Protein AF-A0A967Q9Y5-F1 (afdb_monomer)

Nearest PDB structures (foldseek):
  7vg5-assembly1_B  TM=3.647E-01  e=1.490E+00  Methylorubrum extorquens AM1
  3cwg-assembly2_B  TM=3.324E-01  e=3.728E+00  unclassified

Mean predicted aligned error: 10.78 Å

Foldseek 3Di:
DDPPDDDPPQQALVNLLVVLVVLQVLLVVLVVCLVVQNDPPDDDDPPDCVSVLSSQVSLLSSLQSLLSSLQSLLVSLLCLQPVCSVVDPDPCPASLVSLVSSVHDDDPLLSVLSVLSSVLNVVVVVLVVCVVPPDVVSVVVSVPRGSDDLSVDPNSVVSSVVSSVVSVVSSVVSD

pLDDT: mean 73.1, std 18.86, range [36.88, 97.81]

Solvent-accessible surface area (backbone atoms only — not comparable to full-atom values): 9629 Å² total; per-residue (Å²): 134,83,80,81,67,85,61,83,89,63,74,48,36,64,56,32,36,55,51,14,51,54,29,38,52,53,16,51,53,25,42,52,39,29,75,67,47,44,67,62,101,63,88,81,63,96,86,56,65,63,44,58,54,48,20,52,53,25,46,40,47,18,47,48,31,40,46,51,14,43,44,31,27,20,50,14,27,40,29,51,76,32,81,59,47,86,76,45,94,68,81,68,90,39,61,60,55,39,35,47,71,38,69,48,84,70,54,73,68,54,49,53,47,44,52,42,38,44,56,42,49,58,50,45,60,50,38,57,60,36,66,74,37,92,50,68,67,55,47,60,60,51,78,68,67,68,59,56,77,64,65,76,44,70,66,34,47,52,53,53,52,52,53,46,48,52,37,53,52,46,35,55,72,53,102

Structure (mmCIF, N/CA/C/O backbone):
data_AF-A0A967Q9Y5-F1
#
_entry.id   AF-A0A967Q9Y5-F1
#
loop_
_atom_site.group_PDB
_atom_site.id
_atom_site.type_symbol
_atom_site.label_atom_id
_atom_site.label_alt_id
_atom_site.label_comp_id
_atom_site.label_asym_id
_atom_site.label_entity_id
_atom_site.label_seq_id
_atom_site.pdbx_PDB_ins_code
_atom_site.Cartn_x
_atom_site.Cartn_y
_atom_site.Cartn_z
_atom_site.occupancy
_atom_site.B_iso_or_equiv
_atom_site.auth_seq_id
_atom_site.auth_comp_id
_atom_site.auth_asym_id
_atom_site.auth_atom_id
_atom_site.pdbx_PDB_model_num
ATOM 1 N N . MET A 1 1 ? -31.086 21.813 -3.331 1.00 37.59 1 MET A N 1
ATOM 2 C CA . MET A 1 1 ? -30.393 20.840 -2.461 1.00 37.59 1 MET A CA 1
ATOM 3 C C . MET A 1 1 ? -28.908 21.028 -2.697 1.00 37.59 1 MET A C 1
ATOM 5 O O . MET A 1 1 ? -28.484 20.873 -3.831 1.00 37.59 1 MET A O 1
ATOM 9 N N . LYS A 1 2 ? -28.158 21.507 -1.699 1.00 36.88 2 LYS A N 1
ATOM 10 C CA . LYS A 1 2 ? -26.696 21.590 -1.791 1.00 36.88 2 LYS A CA 1
ATOM 11 C C . LYS A 1 2 ? -26.157 20.217 -1.414 1.00 36.88 2 LYS A C 1
ATOM 13 O O . LYS A 1 2 ? -26.436 19.750 -0.313 1.00 36.88 2 LYS A O 1
ATOM 18 N N . GLU A 1 3 ? -25.472 19.566 -2.341 1.00 38.97 3 GLU A N 1
ATOM 19 C CA . GLU A 1 3 ? -24.715 18.353 -2.056 1.00 38.97 3 GLU A CA 1
ATOM 20 C C . GLU A 1 3 ? -23.587 18.735 -1.095 1.00 38.97 3 GLU A C 1
ATOM 22 O O . GLU A 1 3 ? -22.693 19.510 -1.436 1.00 38.97 3 GLU A O 1
ATOM 27 N N . ASN A 1 4 ? -23.680 18.257 0.145 1.00 40.91 4 ASN A N 1
ATOM 28 C CA . ASN A 1 4 ? -22.570 18.304 1.082 1.00 40.91 4 ASN A CA 1
ATOM 29 C C . ASN A 1 4 ? -21.517 17.321 0.563 1.00 40.91 4 ASN A C 1
ATOM 31 O O . ASN A 1 4 ? -21.585 16.128 0.851 1.00 40.91 4 ASN A O 1
ATOM 35 N N . GLY A 1 5 ? -20.570 17.819 -0.235 1.00 45.34 5 GLY A N 1
ATOM 36 C CA . GLY A 1 5 ? -19.319 17.105 -0.463 1.00 45.34 5 GLY A CA 1
ATOM 37 C C . GLY A 1 5 ? -18.657 16.788 0.887 1.00 45.34 5 GLY A C 1
ATOM 38 O O . GLY A 1 5 ? -18.860 17.539 1.848 1.00 45.34 5 GLY A O 1
ATOM 39 N N . PRO A 1 6 ? -17.912 15.677 0.998 1.00 46.91 6 PRO A N 1
ATOM 40 C CA . PRO A 1 6 ? -17.283 15.288 2.254 1.00 46.91 6 PRO A CA 1
ATOM 41 C C . PRO A 1 6 ? -16.404 16.434 2.768 1.00 46.91 6 PRO A C 1
ATOM 43 O O . PRO A 1 6 ? -15.545 16.938 2.045 1.00 46.91 6 PRO A O 1
ATOM 46 N N . SER A 1 7 ? -16.655 16.875 4.005 1.00 46.00 7 SER A N 1
ATOM 47 C CA . SER A 1 7 ? -15.805 17.863 4.668 1.00 46.00 7 SER A CA 1
ATOM 48 C C . SER A 1 7 ? -14.399 17.277 4.826 1.00 46.00 7 SER A C 1
ATOM 50 O O . SER A 1 7 ? -14.233 16.190 5.379 1.00 46.00 7 SER A O 1
ATOM 52 N N . LEU A 1 8 ? -13.391 18.003 4.335 1.00 52.81 8 LEU A N 1
ATOM 53 C CA . LEU A 1 8 ? -11.973 17.655 4.474 1.00 52.81 8 LEU A CA 1
ATOM 54 C C . LEU A 1 8 ? -11.467 17.803 5.921 1.00 52.81 8 LEU A C 1
ATOM 56 O O . LEU A 1 8 ? -10.348 17.390 6.213 1.00 52.81 8 LEU A O 1
ATOM 60 N N . ASP A 1 9 ? -12.279 18.365 6.822 1.00 56.22 9 ASP A N 1
ATOM 61 C CA . ASP A 1 9 ? -11.888 18.662 8.203 1.00 56.22 9 ASP A CA 1
ATOM 62 C C . ASP A 1 9 ? -11.906 17.420 9.110 1.00 56.22 9 ASP A C 1
ATOM 64 O O . ASP A 1 9 ? -11.362 17.453 10.212 1.00 56.22 9 ASP A O 1
ATOM 68 N N . ASN A 1 10 ? -12.523 16.318 8.664 1.00 62.88 10 ASN A N 1
ATOM 69 C CA . ASN A 1 10 ? -12.510 15.047 9.385 1.00 62.88 10 ASN A CA 1
ATOM 70 C C . ASN A 1 10 ? -12.659 13.868 8.400 1.00 62.88 10 ASN A C 1
ATOM 72 O O . ASN A 1 10 ? -13.777 13.398 8.162 1.00 62.88 10 ASN A O 1
ATOM 76 N N . PRO A 1 11 ? -11.564 13.428 7.750 1.00 70.81 11 PRO A N 1
ATOM 77 C CA . PRO A 1 11 ? -11.628 12.389 6.728 1.00 70.81 11 PRO A CA 1
ATOM 78 C C . PRO A 1 11 ? -12.162 11.088 7.330 1.00 70.81 11 PRO A C 1
ATOM 80 O O . PRO A 1 11 ? -11.737 10.687 8.407 1.00 70.81 11 PRO A O 1
ATOM 83 N N . THR A 1 12 ? -13.106 10.435 6.655 1.00 86.19 12 THR A N 1
ATOM 84 C CA . THR A 1 12 ? -13.680 9.153 7.090 1.00 86.19 12 THR A CA 1
ATOM 85 C C . THR A 1 12 ? -12.790 7.976 6.665 1.00 86.19 12 THR A C 1
ATOM 87 O O . THR A 1 12 ? -11.992 8.127 5.738 1.00 86.19 12 THR A O 1
ATOM 90 N N . PRO A 1 13 ? -12.969 6.767 7.234 1.00 90.25 13 PRO A N 1
ATOM 91 C CA . PRO A 1 13 ? -12.307 5.561 6.724 1.00 90.25 13 PRO A CA 1
ATOM 92 C C . PRO A 1 13 ? -12.487 5.375 5.208 1.00 90.25 13 PRO A C 1
ATOM 94 O O . PRO A 1 13 ? -11.531 5.092 4.487 1.00 90.25 13 PRO A O 1
ATOM 97 N N . GLN A 1 14 ? -13.696 5.648 4.700 1.00 89.75 14 GLN A N 1
ATOM 98 C CA . GLN A 1 14 ? -13.998 5.577 3.269 1.00 89.75 14 GLN A CA 1
ATOM 99 C C . GLN A 1 14 ? -13.176 6.571 2.436 1.00 89.75 14 GLN A C 1
ATOM 101 O O . GLN A 1 14 ? -12.720 6.224 1.352 1.00 89.75 14 GLN A O 1
ATOM 106 N N . TYR A 1 15 ? -12.941 7.789 2.934 1.00 86.88 15 TYR A N 1
ATOM 107 C CA . TYR A 1 15 ? -12.116 8.778 2.234 1.00 86.88 15 TYR A CA 1
ATOM 108 C C . TYR A 1 15 ? -10.695 8.251 1.977 1.00 86.88 15 TYR A C 1
ATOM 110 O O . TYR A 1 15 ? -10.165 8.389 0.868 1.00 86.88 15 TYR A O 1
ATOM 118 N N . TRP A 1 16 ? -10.090 7.616 2.984 1.00 87.31 16 TRP A N 1
ATOM 119 C CA . TRP A 1 16 ? -8.760 7.019 2.866 1.00 87.31 16 TRP A CA 1
ATOM 120 C C . TRP A 1 16 ? -8.754 5.820 1.931 1.00 87.31 16 TRP A C 1
ATOM 122 O O . TRP A 1 16 ? -7.861 5.713 1.090 1.00 87.31 16 TRP A O 1
ATOM 132 N N . TRP A 1 17 ? -9.775 4.970 2.022 1.00 93.06 17 TRP A N 1
ATOM 133 C CA . TRP A 1 17 ? -9.931 3.822 1.138 1.00 93.06 17 TRP A CA 1
ATOM 134 C C . TRP A 1 17 ? -10.089 4.229 -0.332 1.00 93.06 17 TRP A C 1
ATOM 136 O O . TRP A 1 17 ? -9.380 3.708 -1.193 1.00 93.06 17 TRP A O 1
ATOM 146 N N . ASP A 1 18 ? -10.919 5.227 -0.635 1.00 84.06 18 ASP A N 1
ATOM 147 C CA . ASP A 1 18 ? -11.068 5.748 -1.998 1.00 84.06 18 ASP A CA 1
ATOM 148 C C . ASP A 1 18 ? -9.741 6.327 -2.521 1.00 84.06 18 ASP A C 1
ATOM 150 O O . ASP A 1 18 ? -9.389 6.177 -3.695 1.00 84.06 18 ASP A O 1
ATOM 154 N N . GLY A 1 19 ? -8.973 6.994 -1.651 1.00 81.31 19 GLY A N 1
ATOM 155 C CA . GLY A 1 19 ? -7.614 7.453 -1.954 1.00 81.31 19 GLY A CA 1
ATOM 156 C C . GLY A 1 19 ? -6.666 6.301 -2.279 1.00 81.31 19 GLY A C 1
ATOM 157 O O . GLY A 1 19 ? -5.963 6.343 -3.293 1.00 81.31 19 GLY A O 1
ATOM 158 N N . ALA A 1 20 ? -6.697 5.251 -1.463 1.00 88.12 20 ALA A N 1
ATOM 159 C CA . ALA A 1 20 ? -5.919 4.035 -1.641 1.00 88.12 20 ALA A CA 1
ATOM 160 C C . ALA A 1 20 ? -6.246 3.344 -2.978 1.00 88.12 20 ALA A C 1
ATOM 162 O O . ALA A 1 20 ? -5.338 2.979 -3.726 1.00 88.12 20 ALA A O 1
ATOM 163 N N . GLN A 1 21 ? -7.528 3.249 -3.344 1.00 88.94 21 GLN A N 1
ATOM 164 C CA . GLN A 1 21 ? -7.978 2.676 -4.618 1.00 88.94 21 GLN A CA 1
ATOM 165 C C . GLN A 1 21 ? -7.504 3.481 -5.835 1.00 88.94 21 GLN A C 1
ATOM 167 O O . GLN A 1 21 ? -7.061 2.897 -6.827 1.00 88.94 21 GLN A O 1
ATOM 172 N N . ARG A 1 22 ? -7.535 4.820 -5.770 1.00 83.81 22 ARG A N 1
ATOM 173 C CA . ARG A 1 22 ? -7.003 5.677 -6.848 1.00 83.81 22 ARG A CA 1
ATOM 174 C C . ARG A 1 22 ? -5.503 5.465 -7.053 1.00 83.81 22 ARG A C 1
ATOM 176 O O . ARG A 1 22 ? -5.052 5.343 -8.192 1.00 83.81 22 ARG A O 1
ATOM 183 N N . LEU A 1 23 ? -4.738 5.381 -5.964 1.00 81.44 23 LEU A N 1
ATOM 184 C CA . LEU A 1 23 ? -3.300 5.101 -6.017 1.00 81.44 23 LEU A CA 1
ATOM 185 C C . LEU A 1 23 ? -3.015 3.697 -6.552 1.00 81.44 23 LEU A C 1
ATOM 187 O O . LEU A 1 23 ? -2.133 3.534 -7.395 1.00 81.44 23 LEU A O 1
ATOM 191 N N . LYS A 1 24 ? -3.800 2.700 -6.133 1.00 90.19 24 LYS A N 1
ATOM 192 C CA . LYS A 1 24 ? -3.711 1.333 -6.646 1.00 90.19 24 LYS A CA 1
ATOM 193 C C . LYS A 1 24 ? -3.941 1.274 -8.153 1.00 90.19 24 LYS A C 1
ATOM 195 O O . LYS A 1 24 ? -3.156 0.659 -8.870 1.00 90.19 24 LYS A O 1
ATOM 200 N N . HIS A 1 25 ? -4.976 1.952 -8.640 1.00 81.12 25 HIS A N 1
ATOM 201 C CA . HIS A 1 25 ? -5.254 2.031 -10.069 1.00 81.12 25 HIS A CA 1
ATOM 202 C C . HIS A 1 25 ? -4.084 2.661 -10.840 1.00 81.12 25 HIS A C 1
ATOM 204 O O . HIS A 1 25 ? -3.634 2.111 -11.844 1.00 81.12 25 HIS A O 1
ATOM 210 N N . ALA A 1 26 ? -3.531 3.771 -10.342 1.00 77.62 26 ALA A N 1
ATOM 211 C CA . ALA A 1 26 ? -2.352 4.393 -10.940 1.00 77.62 26 ALA A CA 1
ATOM 212 C C . ALA A 1 26 ? -1.127 3.453 -10.930 1.00 77.62 26 ALA A C 1
ATOM 214 O O . ALA A 1 26 ? -0.383 3.398 -11.912 1.00 77.62 26 ALA A O 1
ATOM 215 N N . ALA A 1 27 ? -0.938 2.672 -9.860 1.00 83.00 27 ALA A N 1
ATOM 216 C CA . ALA A 1 27 ? 0.111 1.657 -9.781 1.00 83.00 27 ALA A CA 1
ATOM 217 C C . ALA A 1 27 ? -0.082 0.558 -10.840 1.00 83.00 27 ALA A C 1
ATOM 219 O O . ALA A 1 27 ? 0.880 0.176 -11.508 1.00 83.00 27 ALA A O 1
ATOM 220 N N . ASP A 1 28 ? -1.314 0.085 -11.051 1.00 85.06 28 ASP A N 1
ATOM 221 C CA . ASP A 1 28 ? -1.630 -0.915 -12.078 1.00 85.06 28 ASP A CA 1
ATOM 222 C C . ASP A 1 28 ? -1.352 -0.397 -13.495 1.00 85.06 28 ASP A C 1
ATOM 224 O O . ASP A 1 28 ? -0.799 -1.130 -14.320 1.00 85.06 28 ASP A O 1
ATOM 228 N N . VAL A 1 29 ? -1.662 0.874 -13.770 1.00 79.94 29 VAL A N 1
ATOM 229 C CA . VAL A 1 29 ? -1.321 1.532 -15.043 1.00 79.94 29 VAL A CA 1
ATOM 230 C C . VAL A 1 29 ? 0.197 1.587 -15.236 1.00 79.94 29 VAL A C 1
ATOM 232 O O . VAL A 1 29 ? 0.698 1.209 -16.299 1.00 79.94 29 VAL A O 1
ATOM 235 N N . ALA A 1 30 ? 0.948 1.985 -14.204 1.00 79.50 30 ALA A N 1
ATOM 236 C CA . ALA A 1 30 ? 2.410 2.009 -14.250 1.00 79.50 30 ALA A CA 1
ATOM 237 C C . ALA A 1 30 ? 2.997 0.606 -14.492 1.00 79.50 30 ALA A C 1
ATOM 239 O O . ALA A 1 30 ? 3.897 0.438 -15.318 1.00 79.50 30 ALA A O 1
ATOM 240 N N . TRP A 1 3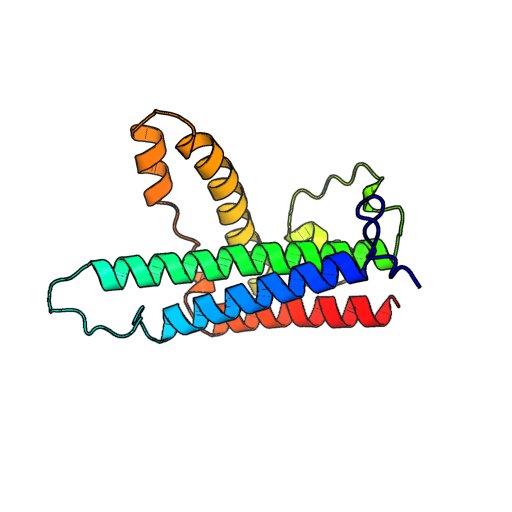1 ? 2.441 -0.423 -13.847 1.00 85.00 31 TRP A N 1
ATOM 241 C CA . TRP A 1 31 ? 2.836 -1.814 -14.064 1.00 85.00 31 TRP A CA 1
ATOM 242 C C . TRP A 1 31 ? 2.544 -2.302 -15.487 1.00 85.00 31 TRP A C 1
ATOM 244 O O . TRP A 1 31 ? 3.374 -2.977 -16.102 1.00 85.00 31 TRP A O 1
ATOM 254 N N . ALA A 1 32 ? 1.378 -1.963 -16.039 1.00 82.62 32 ALA A N 1
ATOM 255 C CA . ALA A 1 32 ? 1.025 -2.306 -17.414 1.00 82.62 32 ALA A CA 1
ATOM 256 C C . ALA A 1 32 ? 2.006 -1.671 -18.416 1.00 82.62 32 ALA A C 1
ATOM 258 O O . ALA A 1 32 ? 2.489 -2.358 -19.323 1.00 82.62 32 ALA A O 1
ATOM 259 N N . GLY A 1 33 ? 2.371 -0.402 -18.205 1.00 79.69 33 GLY A N 1
ATOM 260 C CA . GLY A 1 33 ? 3.402 0.291 -18.983 1.00 79.69 33 GLY A CA 1
ATOM 261 C C . GLY A 1 33 ? 4.786 -0.355 -18.845 1.00 79.69 33 GLY A C 1
ATOM 262 O O . GLY A 1 33 ? 5.484 -0.551 -19.841 1.00 79.69 33 GLY A O 1
ATOM 263 N N . TYR A 1 34 ? 5.163 -0.766 -17.631 1.00 80.88 34 TYR A N 1
ATOM 264 C CA . TYR A 1 34 ? 6.400 -1.512 -17.380 1.00 80.88 34 TYR A CA 1
ATOM 265 C C . TYR A 1 34 ? 6.448 -2.826 -18.176 1.00 80.88 34 TYR A C 1
ATOM 267 O O . TYR A 1 34 ? 7.422 -3.077 -18.889 1.00 80.88 34 TYR A O 1
ATOM 275 N N . ARG A 1 35 ? 5.387 -3.647 -18.114 1.00 82.94 35 ARG A N 1
ATOM 276 C CA . ARG A 1 35 ? 5.346 -4.952 -18.803 1.00 82.94 35 ARG A CA 1
ATOM 277 C C . ARG A 1 35 ? 5.353 -4.840 -20.321 1.00 82.94 35 ARG A C 1
ATOM 279 O O . ARG A 1 35 ? 5.909 -5.705 -20.988 1.00 82.94 35 ARG A O 1
ATOM 286 N N . THR A 1 36 ? 4.691 -3.821 -20.857 1.00 77.25 36 THR A N 1
ATOM 287 C CA . THR A 1 36 ? 4.626 -3.576 -22.308 1.00 77.25 36 THR A CA 1
ATOM 288 C C . THR A 1 36 ? 5.885 -2.897 -22.839 1.00 77.25 36 THR A C 1
ATOM 290 O O . THR A 1 36 ? 6.067 -2.777 -24.044 1.00 77.25 36 THR A O 1
ATOM 293 N N . GLY A 1 37 ? 6.806 -2.531 -21.946 1.00 64.50 37 GLY A N 1
ATOM 294 C CA . GLY A 1 37 ? 8.138 -2.092 -22.301 1.00 64.50 37 GLY A CA 1
ATOM 295 C C . GLY A 1 37 ? 8.286 -0.592 -22.512 1.00 64.50 37 GLY A C 1
ATOM 296 O O . GLY A 1 37 ? 9.280 -0.203 -23.118 1.00 64.50 37 GLY A O 1
ATOM 297 N N . GLY A 1 38 ? 7.360 0.222 -21.994 1.00 55.81 38 GLY A N 1
ATOM 298 C CA . GLY A 1 38 ? 7.388 1.682 -22.110 1.00 55.81 38 GLY A CA 1
ATOM 299 C C . GLY A 1 38 ? 6.802 2.235 -23.412 1.00 55.81 38 GLY A C 1
ATOM 300 O O . GLY A 1 38 ? 6.919 3.431 -23.658 1.00 55.81 38 GLY A O 1
ATOM 301 N N . THR A 1 39 ? 6.154 1.414 -24.245 1.00 42.91 39 THR A N 1
ATOM 302 C CA . THR A 1 39 ? 5.491 1.906 -25.459 1.00 42.91 39 THR A CA 1
ATOM 303 C C . THR A 1 39 ? 4.208 2.664 -25.111 1.00 42.91 39 THR A C 1
ATOM 305 O O . THR A 1 39 ? 3.116 2.098 -25.088 1.00 42.91 39 THR A O 1
ATOM 308 N N . LEU A 1 40 ? 4.322 3.977 -24.914 1.00 46.12 40 LEU A N 1
ATOM 309 C CA . LEU A 1 40 ? 3.405 4.880 -25.613 1.00 46.12 40 LEU A CA 1
ATOM 310 C C . LEU A 1 40 ? 3.622 4.671 -27.127 1.00 46.12 40 LEU A C 1
ATOM 312 O O . LEU A 1 40 ? 4.721 4.271 -27.511 1.00 46.12 40 LEU A O 1
ATOM 316 N N . PRO A 1 41 ? 2.611 4.843 -27.995 1.00 38.50 41 PRO A N 1
ATOM 317 C CA . PRO A 1 41 ? 2.686 4.423 -29.394 1.00 38.50 41 PRO A CA 1
ATOM 318 C C . PRO A 1 41 ? 3.727 5.234 -30.185 1.00 38.50 41 PRO A C 1
ATOM 320 O O . PRO A 1 41 ? 3.403 6.234 -30.812 1.00 38.50 41 PRO A 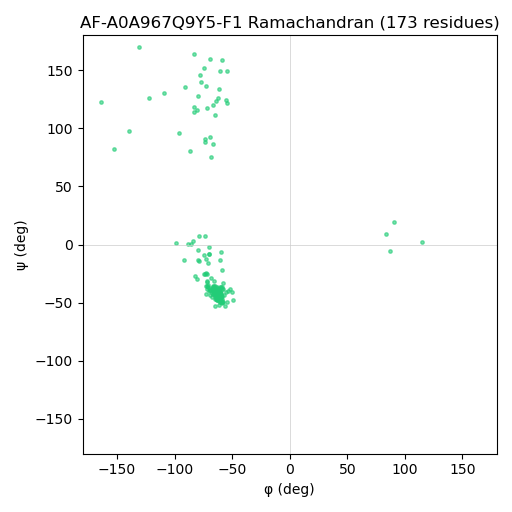O 1
ATOM 323 N N . ALA A 1 42 ? 4.981 4.789 -30.154 1.00 41.91 42 ALA A N 1
ATOM 324 C CA . ALA A 1 42 ? 6.051 5.100 -31.090 1.00 41.91 42 ALA A CA 1
ATOM 32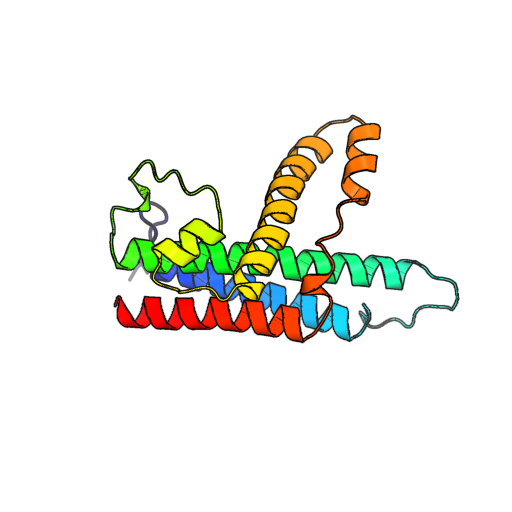5 C C . ALA A 1 42 ? 7.167 4.060 -30.899 1.00 41.91 42 ALA A C 1
ATOM 327 O O . ALA A 1 42 ? 7.669 3.850 -29.796 1.00 41.91 42 ALA A O 1
ATOM 328 N N . THR A 1 43 ? 7.515 3.363 -31.974 1.00 41.84 43 THR A N 1
ATOM 329 C CA . THR A 1 43 ? 8.541 2.315 -32.017 1.00 41.84 43 THR A CA 1
ATOM 330 C C . THR A 1 43 ? 9.925 2.906 -31.701 1.00 41.84 43 THR A C 1
ATOM 332 O O . THR A 1 43 ? 10.337 3.821 -32.416 1.00 41.84 43 THR A O 1
ATOM 335 N N . PRO A 1 44 ? 10.673 2.420 -30.692 1.00 46.94 44 PRO A N 1
ATOM 336 C CA . PRO A 1 44 ? 12.021 2.920 -30.430 1.00 46.94 44 PRO A CA 1
ATOM 337 C C . PRO A 1 44 ? 13.034 2.338 -31.429 1.00 46.94 44 PRO A C 1
ATOM 339 O O . PRO A 1 44 ? 12.967 1.161 -31.795 1.00 46.94 44 PRO A O 1
ATOM 342 N N . ALA A 1 45 ? 13.970 3.176 -31.879 1.00 48.69 45 ALA A N 1
ATOM 343 C CA . ALA A 1 45 ? 15.071 2.792 -32.760 1.00 48.69 45 ALA A CA 1
ATOM 344 C C . ALA A 1 45 ? 16.152 1.992 -31.992 1.00 48.69 45 ALA A C 1
ATOM 346 O O . ALA A 1 45 ? 16.320 2.178 -30.785 1.00 48.69 45 ALA A O 1
ATOM 347 N N . PRO A 1 46 ? 16.908 1.096 -32.655 1.00 39.78 46 PRO A N 1
ATOM 348 C CA . PRO A 1 46 ? 17.975 0.340 -32.003 1.00 39.78 46 PRO A CA 1
ATOM 349 C C . PRO A 1 46 ? 19.118 1.279 -31.578 1.00 39.78 46 PRO A C 1
ATOM 351 O O . PRO A 1 46 ? 19.718 1.941 -32.420 1.00 39.78 46 PRO A O 1
ATOM 354 N N . GLY A 1 47 ? 19.409 1.321 -30.272 1.00 52.25 47 GLY A N 1
ATOM 355 C CA . GLY A 1 47 ? 20.409 2.209 -29.656 1.00 52.25 47 GLY A CA 1
ATOM 356 C C . GLY A 1 47 ? 19.838 3.256 -28.690 1.00 52.25 47 GLY A C 1
ATOM 357 O O . GLY A 1 47 ? 20.597 4.067 -28.173 1.00 52.25 47 GLY A O 1
ATOM 358 N N . ASP A 1 48 ? 18.524 3.247 -28.450 1.00 53.84 48 ASP A N 1
ATOM 359 C CA . ASP A 1 48 ? 17.842 4.231 -27.608 1.00 53.84 48 ASP A CA 1
ATOM 360 C C . ASP A 1 48 ? 17.664 3.716 -26.161 1.00 53.84 48 ASP A C 1
ATOM 362 O O . ASP A 1 48 ? 16.715 2.990 -25.843 1.00 53.84 48 ASP A O 1
ATOM 366 N N . ASP A 1 49 ? 18.585 4.088 -25.262 1.00 54.19 49 ASP A N 1
ATOM 367 C CA . ASP A 1 49 ? 18.526 3.774 -23.817 1.00 54.19 49 ASP A CA 1
ATOM 368 C C . ASP A 1 49 ? 17.273 4.363 -23.125 1.00 54.19 49 ASP A C 1
ATOM 370 O O . ASP A 1 49 ? 16.885 3.936 -22.031 1.00 54.19 49 ASP A O 1
ATOM 374 N N . SER A 1 50 ? 16.570 5.275 -23.809 1.00 59.91 50 SER A N 1
ATOM 375 C CA . SER A 1 50 ? 15.295 5.889 -23.417 1.00 59.91 50 SER A CA 1
ATOM 376 C C . SER A 1 50 ? 14.214 4.870 -23.029 1.00 59.91 50 SER A C 1
ATOM 378 O O . SER A 1 50 ? 13.473 5.065 -22.058 1.00 59.91 50 SER A O 1
ATOM 380 N N . GLY A 1 51 ? 14.135 3.735 -23.734 1.00 59.53 51 GLY A N 1
ATOM 381 C CA . GLY A 1 51 ? 13.143 2.691 -23.454 1.00 59.53 51 GLY A CA 1
ATOM 382 C C . GLY A 1 51 ? 13.427 1.914 -22.164 1.00 59.53 51 GLY A C 1
ATOM 383 O O . GLY A 1 51 ? 12.499 1.549 -21.435 1.00 59.53 51 GLY A O 1
ATOM 384 N N . ALA A 1 52 ? 14.704 1.678 -21.852 1.00 62.41 52 ALA A N 1
ATOM 385 C CA . ALA A 1 52 ? 15.121 1.007 -20.622 1.00 62.41 52 ALA A CA 1
ATOM 386 C C . ALA A 1 52 ? 14.941 1.926 -19.405 1.00 62.41 52 ALA A C 1
ATOM 388 O O . ALA A 1 52 ? 14.401 1.495 -18.384 1.00 62.41 52 ALA A O 1
ATOM 389 N N . GLU A 1 53 ? 15.301 3.203 -19.542 1.00 65.38 53 GLU A N 1
ATOM 390 C CA . GLU A 1 53 ? 15.112 4.213 -18.501 1.00 65.38 53 GLU A CA 1
ATOM 391 C C . GLU A 1 53 ? 13.623 4.462 -18.208 1.00 65.38 53 GLU A C 1
ATOM 393 O O . GLU A 1 53 ? 13.200 4.471 -17.050 1.00 65.38 53 GLU A O 1
ATOM 398 N N . THR A 1 54 ? 12.790 4.574 -19.246 1.00 68.75 54 THR A N 1
ATOM 399 C CA . THR A 1 54 ? 11.331 4.728 -19.102 1.00 68.75 54 THR A CA 1
ATOM 400 C C . THR A 1 54 ? 10.706 3.532 -18.386 1.00 68.75 54 THR A C 1
ATOM 402 O O . THR A 1 54 ? 9.858 3.693 -17.505 1.00 68.75 54 THR A O 1
ATOM 405 N N . ARG A 1 55 ? 11.147 2.317 -18.720 1.00 72.12 55 ARG A N 1
ATOM 406 C CA . ARG A 1 55 ? 10.683 1.087 -18.074 1.00 72.12 55 ARG A CA 1
ATOM 407 C C . ARG A 1 55 ? 11.052 1.058 -16.593 1.00 72.12 55 ARG A C 1
ATOM 409 O O . ARG A 1 55 ? 10.205 0.733 -15.764 1.00 72.12 55 ARG A O 1
ATOM 416 N N . GLU A 1 56 ? 12.278 1.432 -16.252 1.00 73.00 56 GLU A N 1
ATOM 417 C CA . GLU A 1 56 ? 12.719 1.479 -14.858 1.00 73.00 56 GLU A CA 1
ATOM 418 C C . GLU A 1 56 ? 11.940 2.529 -14.050 1.00 73.00 56 GLU A C 1
ATOM 420 O O . GLU A 1 56 ? 11.446 2.226 -12.964 1.00 73.00 56 GLU A O 1
ATOM 425 N N . ARG A 1 57 ? 11.688 3.715 -14.615 1.00 73.44 57 ARG A N 1
ATOM 426 C CA . ARG A 1 57 ? 10.857 4.750 -13.971 1.00 73.44 57 ARG A CA 1
ATOM 427 C C . ARG A 1 57 ? 9.425 4.280 -13.709 1.00 73.44 57 ARG A C 1
ATOM 429 O O . ARG A 1 57 ? 8.898 4.510 -12.621 1.00 73.44 57 ARG A O 1
ATOM 436 N N . LEU A 1 58 ? 8.800 3.593 -14.668 1.00 77.19 58 LEU A N 1
ATOM 437 C CA . LEU A 1 58 ? 7.454 3.020 -14.507 1.00 77.19 58 LEU A CA 1
ATOM 438 C C . LEU A 1 58 ? 7.417 1.948 -13.412 1.00 77.19 58 LEU A C 1
ATOM 440 O O . LEU A 1 58 ? 6.464 1.878 -12.635 1.00 77.19 58 LEU A O 1
ATOM 444 N N . ARG A 1 59 ? 8.477 1.147 -13.300 1.00 80.00 59 ARG A N 1
ATOM 445 C CA . ARG A 1 59 ? 8.621 0.153 -12.234 1.00 80.00 59 ARG A CA 1
ATOM 446 C C . ARG A 1 59 ? 8.713 0.803 -10.857 1.00 80.00 59 ARG A C 1
ATOM 448 O O . ARG A 1 59 ? 8.043 0.371 -9.918 1.00 80.00 59 ARG A O 1
ATOM 455 N N . GLU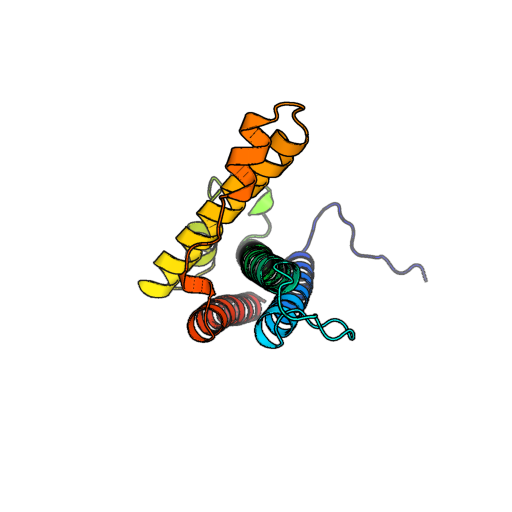 A 1 60 ? 9.545 1.827 -10.721 1.00 78.12 60 GLU A N 1
ATOM 456 C CA . GLU A 1 60 ? 9.678 2.538 -9.454 1.00 78.12 60 GLU A CA 1
ATOM 457 C C . GLU A 1 60 ? 8.398 3.297 -9.095 1.00 78.12 60 GLU A C 1
ATOM 459 O O . GLU A 1 60 ? 8.013 3.332 -7.927 1.00 78.12 60 GLU A O 1
ATOM 464 N N . ALA A 1 61 ? 7.712 3.873 -10.088 1.00 77.88 61 ALA A N 1
ATOM 465 C CA . ALA A 1 61 ? 6.401 4.489 -9.911 1.00 77.88 61 ALA A CA 1
ATOM 466 C C . ALA A 1 61 ? 5.376 3.475 -9.389 1.00 77.88 61 ALA A C 1
ATOM 468 O O . ALA A 1 61 ? 4.688 3.778 -8.420 1.00 77.88 61 ALA A O 1
ATOM 469 N N . HIS A 1 62 ? 5.326 2.259 -9.948 1.00 85.44 62 HIS A N 1
ATOM 470 C CA . HIS A 1 62 ? 4.480 1.184 -9.424 1.00 85.44 62 HIS A CA 1
ATOM 471 C C . HIS A 1 62 ? 4.782 0.893 -7.946 1.00 85.44 62 HIS A C 1
ATOM 473 O O . HIS A 1 62 ? 3.869 0.933 -7.127 1.00 85.44 62 HIS A O 1
ATOM 479 N N . GLY A 1 63 ? 6.048 0.653 -7.584 1.00 83.19 63 GLY A N 1
ATOM 480 C CA . GLY A 1 63 ? 6.419 0.352 -6.193 1.00 83.19 63 GLY A CA 1
ATOM 481 C C . GLY A 1 63 ? 6.062 1.481 -5.221 1.00 83.19 63 GLY A C 1
ATOM 482 O O . GLY A 1 63 ? 5.537 1.226 -4.142 1.00 83.19 63 GLY A O 1
ATOM 483 N N . TYR A 1 64 ? 6.295 2.729 -5.628 1.00 83.38 64 TYR A N 1
ATOM 484 C CA . TYR A 1 64 ? 5.963 3.918 -4.845 1.00 83.38 64 TYR A CA 1
ATOM 485 C C . TYR A 1 64 ? 4.452 4.085 -4.645 1.00 83.38 64 TYR A C 1
ATOM 487 O O . TYR A 1 64 ? 3.987 4.194 -3.513 1.00 83.38 64 TYR A O 1
ATOM 495 N N . LEU A 1 65 ? 3.684 4.067 -5.738 1.00 83.88 65 LEU A N 1
ATOM 496 C CA . LEU A 1 65 ? 2.229 4.228 -5.705 1.00 83.88 65 LEU A CA 1
ATOM 497 C C . LEU A 1 65 ? 1.570 3.102 -4.912 1.00 83.88 65 LEU A C 1
ATOM 499 O O . LEU A 1 65 ? 0.645 3.355 -4.148 1.00 83.88 65 LEU A O 1
ATOM 503 N N . MET A 1 66 ? 2.080 1.877 -5.049 1.00 90.19 66 MET A N 1
ATOM 504 C CA . MET A 1 66 ? 1.574 0.730 -4.310 1.00 90.19 66 MET A CA 1
ATOM 505 C C . MET A 1 66 ? 1.891 0.813 -2.815 1.00 90.19 66 MET A C 1
ATOM 507 O O . MET A 1 66 ? 1.037 0.498 -1.991 1.00 90.19 66 MET A O 1
ATOM 511 N N . GLY A 1 67 ? 3.086 1.288 -2.456 1.00 88.75 67 GLY A N 1
ATOM 512 C CA . GLY A 1 67 ? 3.433 1.571 -1.066 1.00 88.75 67 GLY A CA 1
ATOM 513 C C . GLY A 1 67 ? 2.487 2.593 -0.435 1.00 88.75 67 GLY A C 1
ATOM 514 O O . GLY A 1 67 ? 1.918 2.326 0.617 1.00 88.75 67 GLY A O 1
ATOM 515 N N . LEU A 1 68 ? 2.234 3.715 -1.113 1.00 85.38 68 LEU A N 1
ATOM 516 C CA . LEU A 1 68 ? 1.272 4.711 -0.630 1.00 85.38 68 LEU A CA 1
ATOM 517 C C . LEU A 1 68 ? -0.160 4.164 -0.567 1.00 85.38 68 LEU A C 1
ATOM 519 O O . LEU A 1 68 ? -0.889 4.466 0.371 1.00 85.38 68 LEU A O 1
ATOM 523 N N . ALA A 1 69 ? -0.571 3.355 -1.546 1.00 89.75 69 ALA A N 1
ATOM 524 C CA . ALA A 1 69 ? -1.891 2.732 -1.545 1.00 89.75 69 ALA A CA 1
ATOM 525 C C . ALA A 1 69 ? -2.081 1.833 -0.312 1.00 89.75 69 ALA A C 1
ATOM 527 O O . ALA A 1 69 ? -3.103 1.928 0.360 1.00 89.75 69 ALA A O 1
ATOM 528 N N . ILE A 1 70 ? -1.087 1.003 0.013 1.00 94.06 70 ILE A N 1
ATOM 529 C CA . ILE A 1 70 ? -1.095 0.133 1.199 1.00 94.06 70 ILE A CA 1
ATOM 530 C C . ILE A 1 70 ? -1.086 0.962 2.490 1.00 94.06 70 ILE A C 1
ATOM 532 O O . ILE A 1 70 ? -1.833 0.648 3.412 1.00 94.06 70 ILE A O 1
ATOM 536 N N . GLU A 1 71 ? -0.295 2.036 2.548 1.00 91.06 71 GLU A N 1
ATOM 537 C CA . GLU A 1 71 ? -0.259 2.953 3.694 1.00 91.06 71 GLU A CA 1
ATOM 538 C C . GLU A 1 71 ? -1.642 3.575 3.958 1.00 91.06 71 GLU A C 1
ATOM 540 O O . GLU A 1 71 ? -2.153 3.490 5.075 1.00 91.06 71 GLU A O 1
ATOM 545 N N . LEU A 1 72 ? -2.297 4.123 2.926 1.00 90.25 72 LEU A N 1
ATOM 546 C CA . LEU A 1 72 ? -3.636 4.709 3.061 1.00 90.25 72 LEU A CA 1
ATOM 547 C C . LEU A 1 72 ? -4.711 3.665 3.386 1.00 90.25 72 LEU A C 1
ATOM 549 O O . LEU A 1 72 ? -5.616 3.952 4.167 1.00 90.25 72 LEU A O 1
ATOM 553 N N . ALA A 1 73 ? -4.617 2.459 2.821 1.00 94.69 73 ALA A N 1
ATOM 554 C CA . ALA A 1 73 ? -5.538 1.370 3.134 1.00 94.69 73 ALA A CA 1
ATOM 555 C C . ALA A 1 73 ? -5.419 0.932 4.603 1.00 94.69 73 ALA A C 1
ATOM 557 O O . ALA A 1 73 ? -6.434 0.764 5.272 1.00 94.69 73 ALA A O 1
ATOM 558 N N . ALA A 1 74 ? -4.200 0.823 5.138 1.00 93.56 74 ALA A N 1
ATOM 559 C CA . ALA A 1 74 ? -3.989 0.529 6.554 1.00 93.56 74 ALA A CA 1
ATOM 560 C C . ALA A 1 74 ? -4.532 1.645 7.460 1.00 93.56 74 ALA A C 1
ATOM 562 O O . ALA A 1 74 ? -5.180 1.355 8.463 1.00 93.56 74 ALA A O 1
ATOM 563 N N . ILE A 1 75 ? -4.351 2.917 7.083 1.00 90.44 75 ILE A N 1
ATOM 564 C CA . ILE A 1 75 ? -4.953 4.055 7.799 1.00 90.44 75 ILE A CA 1
ATOM 565 C C . ILE A 1 75 ? -6.484 3.966 7.793 1.00 90.44 75 ILE A C 1
ATOM 567 O O . ILE A 1 75 ? -7.100 4.208 8.829 1.00 90.44 75 ILE A O 1
ATOM 571 N N . ALA A 1 76 ? -7.097 3.592 6.665 1.00 91.88 76 ALA A N 1
ATOM 572 C CA . ALA A 1 76 ? -8.545 3.413 6.570 1.00 91.88 76 ALA A CA 1
ATOM 573 C C . ALA A 1 76 ? -9.049 2.373 7.584 1.00 91.88 76 ALA A C 1
ATOM 575 O O . ALA A 1 76 ? -9.974 2.662 8.342 1.00 91.88 76 ALA A O 1
ATOM 576 N N . VAL A 1 77 ? -8.408 1.199 7.641 1.00 94.69 77 VAL A N 1
ATO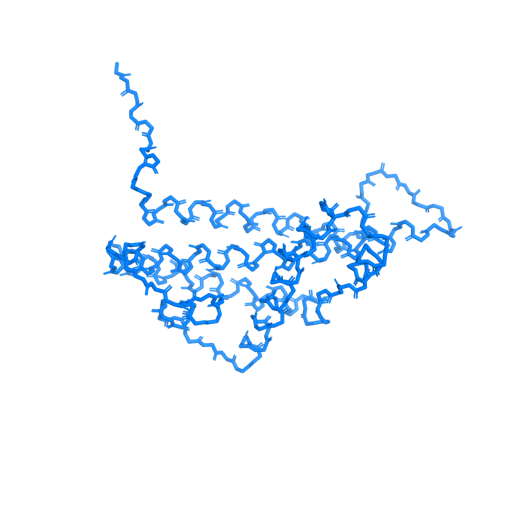M 577 C CA . VAL A 1 77 ? -8.743 0.120 8.590 1.00 94.69 77 VAL A CA 1
ATOM 578 C C . VAL A 1 77 ? -8.571 0.587 10.036 1.00 94.69 77 VAL A C 1
ATOM 580 O O . VAL A 1 77 ? -9.478 0.458 10.856 1.00 94.69 77 VAL A O 1
ATOM 583 N N . LEU A 1 78 ? -7.425 1.194 10.350 1.00 91.94 78 LEU A N 1
ATOM 584 C CA . LEU A 1 78 ? -7.117 1.673 11.699 1.00 91.94 78 LEU A CA 1
ATOM 585 C C . LEU A 1 78 ? -8.107 2.740 12.170 1.00 91.94 78 LEU A C 1
ATOM 587 O O . LEU A 1 78 ? -8.538 2.711 13.321 1.00 91.94 78 LEU A O 1
ATOM 591 N N . GLN A 1 79 ? -8.512 3.646 11.281 1.00 89.56 79 GLN A N 1
ATOM 592 C CA . GLN A 1 79 ? -9.516 4.651 11.601 1.00 89.56 79 GLN A CA 1
ATOM 593 C C . GLN A 1 79 ? -10.927 4.057 11.737 1.00 89.56 79 GLN A C 1
ATOM 595 O O . GLN A 1 79 ? -11.721 4.567 12.526 1.00 89.56 79 GLN A O 1
ATOM 600 N N . ALA A 1 80 ? -11.257 2.998 10.992 1.00 91.62 80 ALA A N 1
ATOM 601 C CA . ALA A 1 80 ? -12.533 2.299 11.143 1.00 91.62 80 ALA A CA 1
ATOM 602 C C . ALA A 1 80 ? -12.653 1.651 12.531 1.00 91.62 80 ALA A C 1
ATOM 604 O O . ALA A 1 80 ? -13.694 1.766 13.175 1.00 91.62 80 ALA A O 1
ATOM 605 N N . HIS A 1 81 ? -11.570 1.048 13.031 1.00 90.19 81 HIS A N 1
ATOM 606 C CA . HIS A 1 81 ? -11.525 0.493 14.387 1.00 90.19 81 HIS A CA 1
ATOM 607 C C . HIS A 1 81 ? -11.457 1.561 15.482 1.00 90.19 81 HIS A C 1
ATOM 609 O O . HIS A 1 81 ? -12.016 1.384 16.565 1.00 90.19 81 HIS A O 1
ATOM 615 N N . ASP A 1 82 ? -10.757 2.661 15.220 1.00 88.00 82 ASP A N 1
ATOM 616 C CA . ASP A 1 82 ? -10.561 3.751 16.164 1.00 88.00 82 ASP A CA 1
ATOM 617 C C . ASP A 1 82 ? -10.666 5.105 15.447 1.00 88.00 82 ASP A C 1
ATOM 619 O O . ASP A 1 82 ? -9.680 5.604 14.900 1.00 88.00 82 ASP A O 1
ATOM 623 N N . PRO A 1 83 ? -11.836 5.767 15.488 1.00 83.81 83 PRO A N 1
ATOM 624 C CA . PRO A 1 83 ? -12.032 7.062 14.838 1.00 83.81 83 PRO A CA 1
ATOM 625 C C . PRO A 1 83 ? -11.074 8.159 15.325 1.00 83.81 83 PRO A C 1
ATOM 627 O O . PRO A 1 83 ? -10.836 9.134 14.611 1.00 83.81 83 PRO A O 1
ATOM 630 N N . ALA A 1 84 ? -10.502 8.005 16.524 1.00 82.06 84 ALA A N 1
ATOM 631 C CA . ALA A 1 84 ? -9.517 8.921 17.088 1.00 82.06 84 ALA A CA 1
ATOM 632 C C . ALA A 1 84 ? -8.071 8.571 16.691 1.00 82.06 84 ALA A C 1
ATOM 634 O O . ALA A 1 84 ? -7.157 9.296 17.090 1.00 82.06 84 ALA A O 1
ATOM 635 N N . PHE A 1 85 ? -7.837 7.520 15.898 1.00 82.31 85 PHE A N 1
ATOM 636 C CA . PHE A 1 85 ? -6.508 7.045 15.501 1.00 82.31 85 PHE A CA 1
ATOM 637 C C . PHE A 1 85 ? -5.613 8.175 14.971 1.00 82.31 85 PHE A C 1
ATOM 639 O O . PHE A 1 85 ? -4.495 8.356 15.447 1.00 82.31 85 PHE A O 1
ATOM 646 N N . LEU A 1 86 ? -6.144 9.007 14.068 1.00 73.81 86 LEU A N 1
ATOM 647 C CA . LEU A 1 86 ? -5.414 10.127 13.456 1.00 73.81 86 LEU A CA 1
ATOM 648 C C . LEU A 1 86 ? -5.139 11.300 14.408 1.00 73.81 86 LEU A C 1
ATOM 650 O O . LEU A 1 86 ? -4.310 12.156 14.112 1.00 73.81 86 LEU A O 1
ATOM 654 N N . THR A 1 87 ? -5.837 11.358 15.542 1.00 70.75 87 THR A N 1
ATOM 655 C CA . THR A 1 87 ? -5.630 12.386 16.577 1.00 70.75 87 THR A CA 1
ATOM 656 C C . THR A 1 87 ? -4.628 11.947 17.640 1.00 70.75 87 THR A C 1
ATOM 658 O O . THR A 1 87 ? -4.150 12.769 18.424 1.00 70.75 87 THR A O 1
ATOM 661 N N . LYS A 1 88 ? -4.289 10.654 17.675 1.00 69.81 88 LYS A N 1
ATOM 662 C CA . LYS A 1 88 ? -3.262 10.128 18.567 1.00 69.81 88 LYS A CA 1
ATOM 663 C C . LYS A 1 88 ? -1.886 10.453 17.983 1.00 69.81 88 LYS A C 1
ATOM 665 O O . LYS A 1 88 ? -1.713 10.414 16.766 1.00 69.81 88 LYS A O 1
ATOM 670 N N . PRO A 1 89 ? -0.874 10.721 18.825 1.00 56.78 89 PRO A N 1
ATOM 671 C CA . PRO A 1 89 ? 0.519 10.727 18.396 1.00 56.78 89 PRO A CA 1
ATOM 672 C C . PRO A 1 89 ? 0.927 9.284 18.064 1.00 56.78 89 PRO A C 1
ATOM 674 O O . PRO A 1 89 ? 1.562 8.598 18.861 1.00 56.78 89 PRO A O 1
ATOM 677 N N . PHE A 1 90 ? 0.473 8.775 16.921 1.00 56.88 90 PHE A N 1
ATOM 678 C CA . PHE A 1 90 ? 0.811 7.438 16.468 1.00 56.88 90 PHE A CA 1
ATOM 679 C C . PHE A 1 90 ? 2.193 7.481 15.817 1.00 56.88 90 PHE A C 1
ATOM 681 O O . PHE A 1 90 ? 2.410 8.165 14.821 1.00 56.88 90 PHE A O 1
ATOM 688 N N . ALA A 1 91 ? 3.143 6.777 16.430 1.00 49.94 91 ALA A N 1
ATOM 689 C CA . ALA A 1 91 ? 4.555 6.791 16.056 1.00 49.94 91 ALA A CA 1
ATOM 690 C C . ALA A 1 91 ? 4.906 5.826 14.910 1.00 49.94 91 ALA A C 1
ATOM 692 O O . ALA A 1 91 ? 6.082 5.710 14.564 1.00 49.94 91 ALA A O 1
ATOM 693 N N . ALA A 1 92 ? 3.926 5.129 14.320 1.00 56.34 92 ALA A N 1
ATOM 694 C CA . ALA A 1 92 ? 4.199 4.269 13.176 1.00 56.34 92 ALA A CA 1
ATOM 695 C C . ALA A 1 92 ? 4.439 5.137 11.938 1.00 56.34 92 ALA A C 1
ATOM 697 O O . ALA A 1 92 ? 3.540 5.439 11.157 1.00 56.34 92 ALA A O 1
ATOM 698 N N . HIS A 1 93 ? 5.694 5.529 11.752 1.00 61.91 93 HIS A N 1
ATOM 699 C CA . HIS A 1 93 ? 6.192 6.108 10.507 1.00 61.91 93 HIS A CA 1
ATOM 700 C C . HIS A 1 93 ? 6.459 5.035 9.445 1.00 61.91 93 HIS A C 1
ATOM 702 O O . HIS A 1 93 ? 7.047 5.335 8.401 1.00 61.91 93 HIS A O 1
ATOM 708 N N . HIS A 1 94 ? 6.067 3.791 9.744 1.00 81.88 94 HIS A N 1
ATOM 709 C CA . HIS A 1 94 ? 6.482 2.617 9.019 1.00 81.88 94 HIS A CA 1
ATOM 710 C C . HIS A 1 94 ? 5.311 1.824 8.448 1.00 81.88 94 HIS A C 1
ATOM 712 O O . HIS A 1 94 ? 4.409 1.405 9.172 1.00 81.88 94 HIS A O 1
ATOM 718 N N . ILE A 1 95 ? 5.355 1.561 7.140 1.00 88.06 95 ILE A N 1
ATOM 719 C CA . ILE A 1 95 ? 4.271 0.885 6.409 1.00 88.06 95 ILE A CA 1
ATOM 720 C C . ILE A 1 95 ? 3.999 -0.518 6.963 1.00 88.06 95 ILE A C 1
ATOM 722 O O . ILE A 1 95 ? 2.854 -0.941 7.055 1.00 88.06 95 ILE A O 1
ATOM 726 N N . VAL A 1 96 ? 5.046 -1.229 7.386 1.00 91.19 96 VAL A N 1
ATOM 727 C CA . VAL A 1 96 ? 4.928 -2.567 7.978 1.00 91.19 96 VAL A CA 1
ATOM 728 C C . VAL A 1 96 ? 4.154 -2.518 9.290 1.00 91.19 96 VAL A C 1
ATOM 730 O O . VAL A 1 96 ? 3.269 -3.336 9.516 1.00 91.19 96 VAL A O 1
ATOM 733 N N . GLU A 1 97 ? 4.482 -1.557 10.150 1.00 90.06 97 GLU A N 1
ATOM 734 C CA . GLU A 1 97 ? 3.844 -1.409 11.458 1.00 90.06 97 GLU A CA 1
ATOM 735 C C . GLU A 1 97 ? 2.373 -1.025 11.306 1.00 90.06 97 GLU A C 1
ATOM 737 O O . GLU A 1 97 ? 1.534 -1.569 12.017 1.00 90.06 97 GLU A O 1
ATOM 742 N N . LEU A 1 98 ? 2.051 -0.166 10.333 1.00 90.31 98 LEU A N 1
ATOM 743 C CA . LEU A 1 98 ? 0.669 0.178 9.994 1.00 90.31 98 LEU A CA 1
ATOM 744 C C . LEU A 1 98 ? -0.129 -1.048 9.540 1.00 90.31 98 LEU A C 1
ATOM 746 O O . LEU A 1 98 ? -1.231 -1.270 10.032 1.00 90.31 98 LEU A O 1
ATOM 750 N N . VAL A 1 99 ? 0.426 -1.866 8.642 1.00 93.81 99 VAL A N 1
ATOM 751 C CA . VAL A 1 99 ? -0.255 -3.068 8.129 1.00 93.81 99 VAL A CA 1
ATOM 752 C C . VAL A 1 99 ? -0.484 -4.100 9.237 1.00 93.81 99 VAL A C 1
ATOM 754 O O . VAL A 1 99 ? -1.579 -4.646 9.342 1.00 93.81 99 VAL A O 1
ATOM 757 N N . LEU A 1 100 ? 0.511 -4.325 10.101 1.00 93.44 100 LEU A N 1
ATOM 758 C CA . LEU A 1 100 ? 0.371 -5.228 11.249 1.00 93.44 100 LEU A CA 1
ATOM 759 C C . LEU A 1 100 ? -0.643 -4.700 12.273 1.00 93.44 100 LEU A C 1
ATOM 761 O O . LEU A 1 100 ? -1.440 -5.472 12.803 1.00 93.44 100 LEU A O 1
ATOM 765 N N . ALA A 1 101 ? -0.638 -3.392 12.547 1.00 91.50 101 ALA A N 1
ATOM 766 C CA . ALA A 1 101 ? -1.598 -2.764 13.452 1.00 91.50 101 ALA A CA 1
ATOM 767 C C . ALA A 1 101 ? -3.033 -2.825 12.904 1.00 91.50 101 ALA A C 1
ATOM 769 O O . ALA A 1 101 ? -3.975 -2.931 13.683 1.00 91.50 101 ALA A O 1
ATOM 770 N N . ALA A 1 102 ? -3.192 -2.800 11.578 1.00 91.88 102 ALA A N 1
ATOM 771 C CA . ALA A 1 102 ? -4.464 -2.984 10.884 1.00 91.88 102 ALA A CA 1
ATOM 772 C C . ALA A 1 102 ? -4.965 -4.446 10.890 1.00 91.88 102 ALA A C 1
ATOM 774 O O . ALA A 1 102 ? -5.929 -4.754 10.204 1.00 91.88 102 ALA A O 1
ATOM 775 N N . GLY A 1 103 ? -4.311 -5.360 11.619 1.00 92.94 103 GLY A N 1
ATOM 776 C CA . GLY A 1 103 ? -4.743 -6.756 11.760 1.00 92.94 103 GLY A CA 1
ATOM 777 C C . GLY A 1 103 ? -4.226 -7.705 10.674 1.00 92.94 103 GLY A C 1
ATOM 778 O O . GLY A 1 103 ? -4.372 -8.922 10.798 1.00 92.94 103 GLY A O 1
ATOM 779 N N . VAL A 1 104 ? -3.539 -7.198 9.646 1.00 95.31 104 VAL A N 1
ATOM 780 C CA . VAL A 1 104 ? -3.035 -8.029 8.546 1.00 95.31 104 VAL A CA 1
ATOM 781 C C . VAL A 1 104 ? -1.709 -8.684 8.927 1.00 95.31 104 VAL A C 1
ATOM 783 O O . VAL A 1 104 ? -0.676 -8.033 9.066 1.00 95.31 104 VAL A O 1
ATOM 786 N N . SER A 1 105 ? -1.716 -10.013 9.036 1.00 94.38 105 SER A N 1
ATOM 787 C CA . SER A 1 105 ? -0.498 -10.805 9.249 1.00 94.38 105 SER A CA 1
ATOM 788 C C . SER A 1 105 ? 0.361 -10.869 7.983 1.00 94.38 105 SER A C 1
ATOM 790 O O . SER A 1 105 ? -0.152 -11.124 6.896 1.00 94.38 105 SER A O 1
ATOM 792 N N . LEU A 1 106 ? 1.678 -10.701 8.119 1.00 93.38 106 LEU A N 1
ATOM 793 C CA . LEU A 1 106 ? 2.618 -10.710 6.995 1.00 93.38 106 LEU A CA 1
ATOM 794 C C . LEU A 1 106 ? 3.486 -11.969 6.998 1.00 93.38 106 LEU A C 1
ATOM 796 O O . LEU A 1 106 ? 4.119 -12.295 8.004 1.00 93.38 106 LEU A O 1
ATOM 800 N N . ALA A 1 107 ? 3.574 -12.643 5.853 1.00 92.94 107 ALA A N 1
ATOM 801 C CA . ALA A 1 107 ? 4.584 -13.675 5.641 1.00 92.94 107 ALA A CA 1
ATOM 802 C C . ALA A 1 107 ? 5.997 -13.048 5.554 1.00 92.94 107 ALA A C 1
ATOM 804 O O . ALA A 1 107 ? 6.126 -11.856 5.253 1.00 92.94 107 ALA A O 1
ATOM 805 N N . PRO A 1 108 ? 7.081 -13.823 5.768 1.00 89.06 108 PRO A N 1
ATOM 806 C CA . PRO A 1 108 ? 8.449 -13.294 5.738 1.00 89.06 108 PRO A CA 1
ATOM 807 C C . PRO A 1 108 ? 8.800 -12.521 4.455 1.00 89.06 108 PRO A C 1
ATOM 809 O O . PRO A 1 108 ?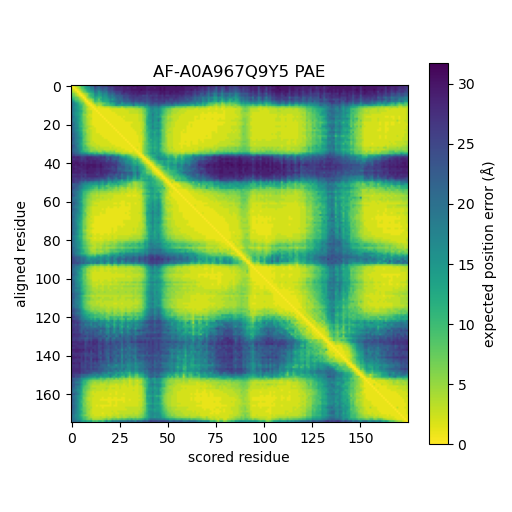 9.415 -11.455 4.525 1.00 89.06 108 PRO A O 1
ATOM 812 N N . ASP A 1 109 ? 8.354 -13.012 3.297 1.00 85.12 109 ASP A N 1
ATOM 813 C CA . ASP A 1 109 ? 8.607 -12.375 1.999 1.00 85.12 109 ASP A CA 1
ATOM 814 C C . ASP A 1 109 ? 7.833 -11.059 1.836 1.00 85.12 109 ASP A C 1
ATOM 816 O O . ASP A 1 109 ? 8.363 -10.080 1.309 1.00 85.12 109 ASP A O 1
ATOM 820 N N . GLU A 1 110 ? 6.604 -11.000 2.350 1.00 89.81 110 GLU A N 1
ATOM 821 C CA . GLU A 1 110 ? 5.766 -9.796 2.351 1.00 89.81 110 GLU A CA 1
ATOM 822 C C . GLU A 1 110 ? 6.373 -8.716 3.249 1.00 89.81 110 GLU A C 1
ATOM 824 O O . GLU A 1 110 ? 6.465 -7.546 2.870 1.00 89.81 110 GLU A O 1
ATOM 829 N N . HIS A 1 111 ? 6.868 -9.128 4.417 1.00 89.44 111 HIS A N 1
ATOM 830 C CA . HIS A 1 111 ? 7.568 -8.260 5.352 1.00 89.44 111 HIS A CA 1
ATOM 831 C C . HIS A 1 111 ? 8.837 -7.669 4.721 1.00 89.44 111 HIS A C 1
ATOM 833 O O . HIS A 1 111 ? 9.066 -6.457 4.780 1.00 89.44 111 HIS A O 1
ATOM 839 N N . HIS A 1 112 ? 9.642 -8.503 4.057 1.00 86.00 112 HIS A N 1
ATOM 840 C CA . HIS A 1 112 ? 10.822 -8.044 3.326 1.00 86.00 112 HIS A CA 1
ATOM 841 C C . HIS A 1 112 ? 10.455 -7.058 2.206 1.00 86.00 112 HIS A C 1
ATOM 843 O O . HIS A 1 112 ? 11.126 -6.040 2.017 1.00 86.00 112 HIS A O 1
ATOM 849 N N . MET A 1 113 ? 9.363 -7.320 1.489 1.00 85.44 113 MET A N 1
ATOM 850 C CA . MET A 1 113 ? 8.920 -6.492 0.372 1.00 85.44 113 MET A CA 1
ATOM 851 C C . MET A 1 113 ? 8.418 -5.116 0.806 1.00 85.44 113 MET A C 1
ATOM 853 O O . MET A 1 113 ? 8.796 -4.106 0.210 1.00 85.44 113 MET A O 1
ATOM 857 N N . LEU A 1 114 ? 7.622 -5.053 1.871 1.00 88.06 114 LEU A N 1
ATOM 858 C CA . LEU A 1 114 ? 7.156 -3.785 2.423 1.00 88.06 114 LEU A CA 1
ATOM 859 C C . LEU A 1 114 ? 8.316 -2.943 2.970 1.00 88.06 114 LEU A C 1
ATOM 861 O O . LE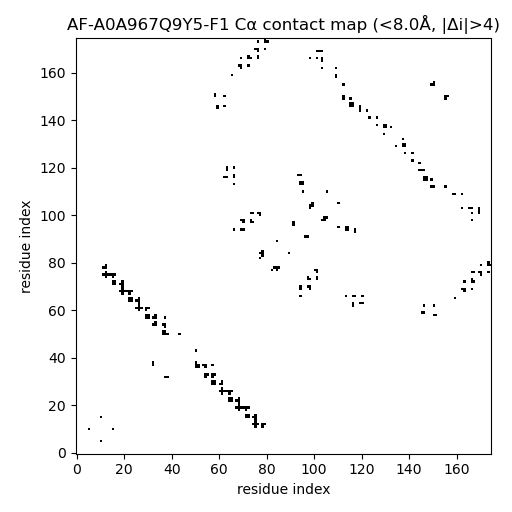U A 1 114 ? 8.368 -1.746 2.690 1.00 88.06 114 LEU A O 1
ATOM 865 N N . ARG A 1 115 ? 9.304 -3.552 3.646 1.00 85.75 115 ARG A N 1
ATOM 866 C CA . ARG A 1 115 ? 10.535 -2.856 4.083 1.00 85.75 115 ARG A CA 1
ATOM 867 C C . ARG A 1 115 ? 11.348 -2.294 2.914 1.00 85.75 115 ARG A C 1
ATOM 869 O O . ARG A 1 115 ? 11.898 -1.194 3.006 1.00 85.75 115 ARG A O 1
ATOM 876 N N . ALA A 1 116 ? 11.424 -3.028 1.806 1.00 81.88 116 ALA A N 1
ATOM 877 C CA . ALA A 1 116 ? 12.092 -2.568 0.591 1.00 81.88 116 ALA A CA 1
ATOM 878 C C . ALA A 1 116 ? 11.401 -1.335 -0.026 1.00 81.88 116 ALA A C 1
ATOM 880 O O . ALA A 1 116 ? 12.065 -0.363 -0.405 1.00 81.88 116 ALA A O 1
ATOM 881 N N . ILE A 1 117 ? 10.068 -1.350 -0.097 1.00 81.50 117 ILE A N 1
ATOM 882 C CA . ILE A 1 117 ? 9.271 -0.227 -0.614 1.00 81.50 117 ILE A CA 1
ATOM 883 C C . ILE A 1 117 ? 9.364 0.980 0.313 1.00 81.50 117 ILE A C 1
ATOM 885 O O . ILE A 1 117 ? 9.607 2.090 -0.149 1.00 81.50 117 ILE A O 1
ATOM 889 N N . GLU A 1 118 ? 9.244 0.762 1.617 1.00 80.44 118 GLU A N 1
ATOM 890 C CA . GLU A 1 118 ? 9.401 1.785 2.647 1.00 80.44 118 GLU A CA 1
ATOM 891 C C . GLU A 1 118 ? 10.736 2.517 2.550 1.00 80.44 118 GLU A C 1
ATOM 893 O O . GLU A 1 118 ? 10.774 3.747 2.523 1.00 80.44 118 GLU A O 1
ATOM 898 N N . SER A 1 119 ? 11.830 1.760 2.447 1.00 73.06 119 SER A N 1
ATOM 899 C CA . SER A 1 119 ? 13.168 2.335 2.306 1.00 73.06 119 SER A CA 1
ATOM 900 C C . SER A 1 119 ? 13.243 3.231 1.067 1.00 73.06 119 SER A C 1
ATOM 902 O O . SER A 1 119 ? 13.814 4.319 1.112 1.00 73.06 119 SER A O 1
ATOM 904 N N . SER A 1 120 ? 12.587 2.820 -0.020 1.00 67.00 120 SER A N 1
ATOM 905 C CA . SER A 1 120 ? 12.509 3.595 -1.261 1.00 67.00 120 SER A CA 1
ATOM 906 C C . SER A 1 120 ? 11.643 4.858 -1.114 1.00 67.00 120 SER A C 1
ATOM 908 O O . SER A 1 120 ? 12.010 5.919 -1.618 1.00 67.00 120 SER A O 1
ATOM 910 N N . LEU A 1 121 ? 10.516 4.776 -0.396 1.00 66.50 121 LEU A N 1
ATOM 911 C CA . LEU A 1 121 ? 9.616 5.900 -0.105 1.00 66.50 121 LEU A CA 1
ATOM 912 C C . LEU A 1 121 ? 10.300 6.977 0.742 1.00 66.50 121 LEU A C 1
ATOM 914 O O . LEU A 1 121 ? 10.235 8.162 0.411 1.00 66.50 121 LEU A O 1
ATOM 918 N N . GLN A 1 122 ? 10.974 6.574 1.821 1.00 66.69 122 GLN A N 1
ATOM 919 C CA . GLN A 1 122 ? 11.709 7.491 2.697 1.00 66.69 122 GLN A CA 1
ATOM 920 C C . GLN A 1 122 ? 12.826 8.204 1.938 1.00 66.69 122 GLN A C 1
ATOM 922 O O . GLN A 1 122 ? 13.036 9.407 2.107 1.00 66.69 122 GLN A O 1
ATOM 927 N N . TRP A 1 123 ? 13.519 7.472 1.068 1.00 55.88 123 TRP A N 1
ATOM 928 C CA . TRP A 1 123 ? 14.589 8.035 0.266 1.00 55.88 123 TRP A CA 1
ATOM 929 C C . TRP A 1 123 ? 14.071 8.985 -0.814 1.00 55.88 123 TRP A C 1
ATOM 931 O O . TRP A 1 123 ? 14.676 10.030 -1.017 1.00 55.88 123 TRP A O 1
ATOM 941 N N . ARG A 1 124 ? 12.914 8.704 -1.429 1.00 60.41 124 ARG A N 1
ATOM 942 C CA . ARG A 1 124 ? 12.242 9.634 -2.354 1.00 60.41 124 ARG A CA 1
ATOM 943 C C . ARG A 1 124 ? 11.725 10.904 -1.674 1.00 60.41 124 ARG A C 1
ATOM 945 O O . ARG A 1 124 ? 11.944 11.978 -2.207 1.00 60.41 124 ARG A O 1
ATOM 952 N N . LYS A 1 125 ? 11.160 10.832 -0.463 1.00 59.91 125 LYS A N 1
ATOM 953 C CA . LYS A 1 125 ? 10.800 12.047 0.307 1.00 59.91 125 LYS A CA 1
ATOM 954 C C . LYS A 1 125 ? 12.026 12.932 0.571 1.00 59.91 125 LYS A C 1
ATOM 956 O O . LYS A 1 125 ? 11.940 14.152 0.488 1.00 59.91 125 LYS A O 1
ATOM 961 N N . ARG A 1 126 ? 13.186 12.324 0.850 1.00 51.34 126 ARG A N 1
ATOM 962 C CA . ARG A 1 126 ? 14.466 13.048 0.944 1.00 51.34 126 ARG A CA 1
ATOM 963 C C . ARG A 1 126 ? 14.954 13.533 -0.419 1.00 51.34 126 ARG A C 1
ATOM 965 O O . ARG A 1 126 ? 15.523 14.612 -0.478 1.00 51.34 126 ARG A O 1
ATOM 972 N N . ALA A 1 127 ? 14.704 12.770 -1.483 1.00 50.09 127 ALA A N 1
ATOM 973 C CA . ALA A 1 127 ? 15.011 13.122 -2.862 1.00 50.09 127 ALA A CA 1
ATOM 974 C C . ALA A 1 127 ? 14.270 14.369 -3.317 1.00 50.09 127 ALA A C 1
ATOM 976 O O . ALA A 1 127 ? 14.898 15.243 -3.879 1.00 50.09 127 ALA A O 1
ATOM 977 N N . ASP A 1 128 ? 12.978 14.489 -3.035 1.00 47.09 128 ASP A N 1
ATOM 978 C CA . ASP A 1 128 ? 12.183 15.658 -3.412 1.00 47.09 128 ASP A CA 1
ATOM 979 C C . ASP A 1 128 ? 12.650 16.913 -2.652 1.00 47.09 128 ASP A C 1
ATOM 981 O O . ASP A 1 128 ? 12.781 17.987 -3.236 1.00 47.09 128 ASP A O 1
ATOM 985 N N . VAL A 1 129 ? 13.017 16.764 -1.372 1.00 48.09 129 VAL A N 1
ATOM 986 C CA . VAL A 1 129 ? 13.647 17.829 -0.562 1.00 48.09 129 VAL A CA 1
ATOM 987 C C . VAL A 1 129 ? 15.032 18.208 -1.100 1.00 48.09 129 VAL A C 1
ATOM 989 O O . VAL A 1 129 ? 15.420 19.371 -1.081 1.00 48.09 129 VAL A O 1
ATOM 992 N N . ALA A 1 130 ? 15.777 17.233 -1.604 1.00 42.97 130 ALA A N 1
ATOM 993 C CA . ALA A 1 130 ? 17.097 17.412 -2.185 1.00 42.97 130 ALA A CA 1
ATOM 994 C C . ALA A 1 130 ? 17.087 17.876 -3.653 1.00 42.97 130 ALA A C 1
ATOM 996 O O . ALA A 1 130 ? 18.027 18.520 -4.089 1.00 42.97 130 ALA A O 1
ATOM 997 N N . LEU A 1 131 ? 16.048 17.570 -4.425 1.00 41.34 131 LEU A N 1
ATOM 998 C CA . LEU A 1 131 ? 15.816 18.075 -5.780 1.00 41.34 131 LEU A CA 1
ATOM 999 C C . LEU A 1 131 ? 15.355 19.533 -5.738 1.00 41.34 131 LEU A C 1
ATOM 1001 O O . LEU A 1 131 ? 15.600 20.272 -6.685 1.00 41.34 131 LEU A O 1
ATOM 1005 N N . ALA A 1 132 ? 14.741 19.950 -4.627 1.00 50.28 132 ALA A N 1
ATOM 1006 C CA . ALA A 1 132 ? 14.561 21.354 -4.272 1.00 50.28 132 ALA A CA 1
ATOM 1007 C C . ALA A 1 132 ? 15.861 22.029 -3.777 1.00 50.28 132 ALA A C 1
ATOM 1009 O O . ALA A 1 132 ? 15.877 23.244 -3.601 1.00 50.28 132 ALA A O 1
ATOM 1010 N N . SER A 1 133 ? 16.939 21.265 -3.551 1.00 43.72 133 SER A N 1
ATOM 1011 C CA . SER A 1 133 ? 18.278 21.790 -3.265 1.00 43.72 133 SER A CA 1
ATOM 1012 C C . SER A 1 133 ? 19.053 21.964 -4.573 1.00 43.72 133 SER A C 1
ATOM 1014 O O . SER A 1 133 ? 19.075 21.075 -5.426 1.00 43.72 133 SER A O 1
ATOM 1016 N N . ASP A 1 134 ? 19.744 23.093 -4.732 1.00 53.16 134 ASP A N 1
ATOM 1017 C CA . ASP A 1 134 ? 20.547 23.380 -5.928 1.00 53.16 134 ASP A CA 1
ATOM 1018 C C . ASP A 1 134 ? 21.812 22.504 -6.045 1.00 53.16 134 ASP A C 1
ATOM 1020 O O . ASP A 1 134 ? 22.525 22.572 -7.049 1.00 53.16 134 ASP A O 1
ATOM 1024 N N . ASP A 1 135 ? 22.079 21.625 -5.075 1.00 50.84 135 ASP A N 1
ATOM 1025 C CA . ASP A 1 135 ? 23.285 20.799 -5.017 1.00 50.84 135 ASP A CA 1
ATOM 1026 C C . ASP A 1 135 ? 23.298 19.663 -6.081 1.00 50.84 135 ASP A C 1
ATOM 1028 O O . ASP A 1 135 ? 22.445 18.762 -6.073 1.00 50.84 135 ASP A O 1
ATOM 1032 N N . PRO A 1 136 ? 24.259 19.673 -7.025 1.00 47.50 136 PRO A N 1
ATOM 1033 C CA . PRO A 1 136 ? 24.365 18.675 -8.089 1.00 47.50 136 PRO A CA 1
ATOM 1034 C C . PRO A 1 136 ? 24.856 17.290 -7.625 1.00 47.50 136 PRO A C 1
ATOM 1036 O O . PRO A 1 136 ? 24.520 16.294 -8.276 1.00 47.50 136 PRO A O 1
ATOM 1039 N N . GLU A 1 137 ? 25.600 17.172 -6.519 1.00 49.44 13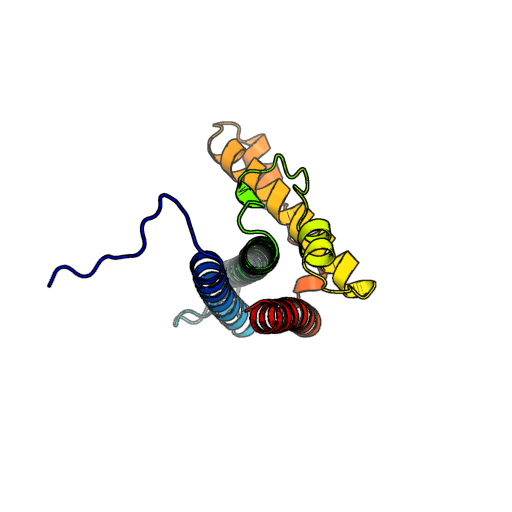7 GLU A N 1
ATOM 1040 C CA . GLU A 1 137 ? 26.017 15.861 -5.986 1.00 49.44 137 GLU A CA 1
ATOM 1041 C C . GLU A 1 137 ? 24.834 15.122 -5.370 1.00 49.44 137 GLU A C 1
ATOM 1043 O O . GLU A 1 137 ? 24.669 13.913 -5.571 1.00 49.44 137 GLU A O 1
ATOM 1048 N N . ILE A 1 138 ? 23.952 15.866 -4.700 1.00 47.47 138 ILE A N 1
ATOM 1049 C CA . ILE A 1 138 ? 22.737 15.300 -4.128 1.00 47.47 138 ILE A CA 1
ATOM 1050 C C . ILE A 1 138 ? 21.815 14.807 -5.255 1.00 47.47 138 ILE A C 1
ATOM 1052 O O . ILE A 1 138 ? 21.351 13.672 -5.200 1.00 47.47 138 ILE A O 1
ATOM 1056 N N . ARG A 1 139 ? 21.655 15.558 -6.353 1.00 42.34 139 ARG A N 1
ATOM 1057 C CA . ARG A 1 139 ? 20.926 15.099 -7.559 1.00 42.34 139 ARG A CA 1
ATOM 1058 C C . ARG A 1 139 ? 21.463 13.788 -8.152 1.00 42.34 139 ARG A C 1
ATOM 1060 O O . ARG A 1 139 ? 20.679 12.927 -8.546 1.00 42.34 139 ARG A O 1
ATOM 1067 N N . SER A 1 140 ? 22.784 13.615 -8.191 1.00 44.00 140 SER A N 1
ATOM 1068 C CA . SER A 1 140 ? 23.450 12.405 -8.709 1.00 44.00 140 SER A CA 1
ATOM 1069 C C . SER A 1 140 ? 23.293 11.188 -7.787 1.00 44.00 140 SER A C 1
ATOM 1071 O O . SER A 1 140 ? 23.205 10.051 -8.252 1.00 44.00 140 SER A O 1
ATOM 1073 N N . ALA A 1 141 ? 23.207 11.402 -6.472 1.00 44.72 141 ALA A N 1
ATOM 1074 C CA . ALA A 1 141 ? 22.920 10.335 -5.515 1.00 44.72 141 ALA A CA 1
ATOM 1075 C C . ALA A 1 141 ? 21.478 9.805 -5.647 1.00 44.72 141 ALA A C 1
ATOM 1077 O O . ALA A 1 141 ? 21.229 8.628 -5.384 1.00 44.72 141 ALA A O 1
ATOM 1078 N N . LEU A 1 142 ? 20.540 10.648 -6.094 1.00 37.97 142 LEU A N 1
ATOM 1079 C CA . LEU A 1 142 ? 19.115 10.321 -6.218 1.00 37.97 142 LEU A CA 1
ATOM 1080 C C . LEU A 1 142 ? 18.760 9.528 -7.477 1.00 37.97 142 LEU A C 1
ATOM 1082 O O . LEU A 1 142 ? 17.856 8.699 -7.430 1.00 37.97 142 LEU A O 1
ATOM 1086 N N . SER A 1 143 ? 19.501 9.701 -8.574 1.00 42.28 143 SER A N 1
ATOM 1087 C CA . SER A 1 143 ? 19.319 8.906 -9.802 1.00 42.28 143 SER A CA 1
ATOM 1088 C C . SER A 1 143 ? 19.757 7.442 -9.658 1.00 42.28 143 SER A C 1
ATOM 1090 O O . SER A 1 143 ? 19.510 6.629 -10.545 1.00 42.28 143 SER A O 1
ATOM 1092 N N . ARG A 1 144 ? 20.398 7.086 -8.537 1.00 44.03 144 ARG A N 1
ATOM 1093 C CA . ARG A 1 144 ? 20.884 5.728 -8.232 1.00 44.03 144 ARG A CA 1
ATOM 1094 C C . ARG A 1 144 ? 19.943 4.939 -7.320 1.00 44.03 144 ARG A C 1
ATOM 1096 O O . ARG A 1 144 ? 20.247 3.804 -6.949 1.00 44.03 144 ARG A O 1
ATOM 1103 N N . VAL A 1 145 ? 18.816 5.534 -6.935 1.00 43.31 145 VAL A N 1
ATOM 1104 C CA . VAL A 1 145 ? 17.877 4.983 -5.952 1.00 43.31 145 VAL A CA 1
ATOM 1105 C C . VAL A 1 145 ? 16.894 4.071 -6.667 1.00 43.31 145 VAL A C 1
ATOM 1107 O O . VAL A 1 145 ? 15.770 4.446 -6.976 1.00 43.31 145 VAL A O 1
ATOM 1110 N N . SER A 1 146 ? 17.338 2.848 -6.927 1.00 49.50 146 SER A N 1
ATOM 1111 C CA . SER A 1 146 ? 16.490 1.811 -7.502 1.00 49.50 146 SER A CA 1
ATOM 1112 C C . SER A 1 146 ? 15.619 1.207 -6.399 1.00 49.50 146 SER A C 1
ATOM 1114 O O . SER A 1 146 ? 16.139 0.741 -5.382 1.00 49.50 146 SER A O 1
ATOM 1116 N N . VAL A 1 147 ? 14.297 1.147 -6.605 1.00 50.19 147 VAL A N 1
ATOM 1117 C CA . VAL A 1 147 ? 13.432 0.267 -5.795 1.00 50.19 147 VAL A CA 1
ATOM 1118 C C . VAL A 1 147 ? 14.027 -1.139 -5.910 1.00 50.19 147 VAL A C 1
ATOM 1120 O O . VAL A 1 147 ? 14.222 -1.622 -7.027 1.00 50.19 147 VAL A O 1
ATOM 1123 N N . THR A 1 148 ? 14.399 -1.786 -4.807 1.00 48.88 148 THR A N 1
ATOM 1124 C CA . THR A 1 148 ? 15.146 -3.055 -4.857 1.00 48.88 148 THR A CA 1
ATOM 1125 C C . THR A 1 148 ? 14.387 -4.147 -5.626 1.00 48.88 148 THR A C 1
ATOM 1127 O O . THR A 1 148 ? 13.179 -4.069 -5.862 1.00 48.88 148 THR A O 1
ATOM 1130 N N . GLY A 1 149 ? 15.126 -5.157 -6.095 1.00 47.25 149 GLY A N 1
ATOM 1131 C CA . GLY A 1 149 ? 14.707 -6.070 -7.161 1.00 47.25 149 GLY A CA 1
ATOM 1132 C C . GLY A 1 149 ? 13.442 -6.909 -6.941 1.00 47.25 149 GLY A C 1
ATOM 1133 O O . GLY A 1 149 ? 12.991 -7.554 -7.884 1.00 47.25 149 GLY A O 1
ATOM 1134 N N . SER A 1 150 ? 12.835 -6.878 -5.759 1.00 52.16 150 SER A N 1
ATOM 1135 C CA . SER A 1 150 ? 11.685 -7.711 -5.396 1.00 52.16 150 SER A CA 1
ATOM 1136 C C . SER A 1 150 ? 10.371 -7.282 -6.062 1.00 52.16 150 SER A C 1
ATOM 1138 O O . SER A 1 150 ? 9.525 -8.131 -6.311 1.00 52.16 150 SER A O 1
ATOM 1140 N N . THR A 1 151 ? 10.205 -6.010 -6.452 1.00 58.97 151 THR A N 1
ATOM 1141 C CA . THR A 1 151 ? 9.026 -5.556 -7.228 1.00 58.97 151 THR A CA 1
ATOM 1142 C C . THR A 1 151 ? 9.182 -5.747 -8.738 1.00 58.97 151 THR A C 1
ATOM 1144 O O . THR A 1 151 ? 8.290 -5.382 -9.496 1.00 58.97 151 THR A O 1
ATOM 1147 N N . ARG A 1 152 ? 10.314 -6.291 -9.212 1.00 65.31 152 ARG A N 1
ATOM 1148 C CA . ARG A 1 152 ? 10.643 -6.384 -10.650 1.00 65.31 152 ARG A CA 1
ATOM 1149 C C . ARG A 1 152 ? 9.825 -7.422 -11.411 1.00 65.31 152 ARG A C 1
ATOM 1151 O O . ARG A 1 152 ? 9.889 -7.458 -12.633 1.00 65.31 152 ARG A O 1
ATOM 1158 N N . ASN A 1 153 ? 9.100 -8.296 -10.724 1.00 77.62 153 ASN A N 1
ATOM 1159 C CA . ASN A 1 153 ? 8.428 -9.422 -11.358 1.00 77.62 153 ASN A CA 1
ATOM 1160 C C . ASN A 1 153 ? 6.957 -9.527 -10.940 1.00 77.62 153 ASN A C 1
ATOM 1162 O O . ASN A 1 153 ? 6.482 -8.844 -10.033 1.00 77.62 153 ASN A O 1
ATOM 1166 N N . ALA A 1 154 ? 6.228 -10.396 -11.641 1.00 83.31 154 ALA A N 1
ATOM 1167 C CA . ALA A 1 154 ? 4.815 -10.631 -11.378 1.00 83.31 154 ALA A CA 1
ATOM 1168 C C . ALA A 1 154 ? 4.555 -11.096 -9.936 1.00 83.31 154 ALA A C 1
ATOM 1170 O O . ALA A 1 154 ? 3.550 -10.699 -9.363 1.00 83.31 154 ALA A O 1
ATOM 1171 N N . ALA A 1 155 ? 5.475 -11.858 -9.332 1.00 83.81 155 ALA A N 1
ATOM 1172 C CA . ALA A 1 155 ? 5.348 -12.300 -7.945 1.00 83.81 155 ALA A CA 1
ATOM 1173 C C . ALA A 1 155 ? 5.384 -11.119 -6.962 1.00 83.81 155 ALA A C 1
ATOM 1175 O O . ALA A 1 155 ? 4.555 -11.053 -6.061 1.00 83.81 155 ALA A O 1
ATOM 1176 N N . GLY A 1 156 ? 6.272 -10.146 -7.186 1.00 84.25 156 GLY A N 1
ATOM 1177 C CA . GLY A 1 156 ? 6.326 -8.907 -6.413 1.00 84.25 156 GLY A CA 1
ATOM 1178 C C . GLY A 1 156 ? 5.036 -8.098 -6.508 1.00 84.25 156 GLY A C 1
ATOM 1179 O O . GLY A 1 156 ? 4.509 -7.652 -5.494 1.00 84.25 156 GLY A O 1
ATOM 1180 N N . LYS A 1 157 ? 4.467 -7.958 -7.711 1.00 88.44 157 LYS A N 1
ATOM 1181 C CA . LYS A 1 157 ? 3.152 -7.321 -7.863 1.00 88.44 157 LYS A CA 1
ATOM 1182 C C . LYS A 1 157 ? 2.058 -8.095 -7.127 1.00 88.44 157 LYS A C 1
ATOM 1184 O O . LYS A 1 157 ? 1.327 -7.497 -6.346 1.00 88.44 157 LYS A O 1
ATOM 1189 N N . SER A 1 158 ? 1.943 -9.400 -7.373 1.00 90.25 158 SER A N 1
ATOM 1190 C CA . SER A 1 158 ? 0.906 -10.239 -6.762 1.00 90.25 158 SER A CA 1
ATOM 1191 C C . SER A 1 158 ? 0.982 -10.223 -5.237 1.00 90.25 158 SER A C 1
ATOM 1193 O O . SER A 1 158 ? -0.051 -10.194 -4.581 1.00 90.25 158 SER A O 1
ATOM 1195 N N . CYS A 1 159 ? 2.191 -10.175 -4.676 1.00 90.62 159 CYS A N 1
ATOM 1196 C CA . CYS A 1 159 ? 2.411 -10.012 -3.244 1.00 90.62 159 CYS A CA 1
ATOM 1197 C C . CYS A 1 159 ? 1.797 -8.707 -2.715 1.00 90.62 159 CYS A C 1
ATOM 1199 O O . CYS A 1 159 ? 1.068 -8.723 -1.727 1.00 90.62 159 CYS A O 1
ATOM 1201 N N . LEU A 1 160 ? 2.059 -7.573 -3.367 1.00 91.12 160 LEU A N 1
ATOM 1202 C CA . LEU A 1 160 ? 1.511 -6.286 -2.931 1.00 91.12 160 LEU A CA 1
ATOM 1203 C C . LEU A 1 160 ? -0.003 -6.209 -3.136 1.00 91.12 160 LEU A C 1
ATOM 1205 O O . LEU A 1 160 ? -0.707 -5.689 -2.272 1.00 91.12 160 LEU A O 1
ATOM 1209 N N . ASP A 1 161 ? -0.503 -6.745 -4.253 1.00 94.06 161 ASP A N 1
ATOM 1210 C CA . ASP A 1 161 ? -1.939 -6.856 -4.522 1.00 94.06 161 ASP A CA 1
ATOM 1211 C C . ASP A 1 161 ? -2.639 -7.648 -3.406 1.00 94.06 161 ASP A C 1
ATOM 1213 O O . ASP A 1 161 ? -3.684 -7.221 -2.924 1.00 94.06 161 ASP A O 1
ATOM 1217 N N . ALA A 1 162 ? -2.046 -8.759 -2.953 1.00 95.56 162 ALA A N 1
ATOM 1218 C CA . ALA A 1 162 ? -2.603 -9.593 -1.890 1.00 95.56 162 ALA A CA 1
ATOM 1219 C C . ALA A 1 162 ? -2.634 -8.881 -0.528 1.00 95.56 162 ALA A C 1
ATOM 1221 O O . ALA A 1 162 ? -3.598 -9.025 0.222 1.00 95.56 162 ALA A O 1
ATOM 1222 N N . ILE A 1 163 ? -1.608 -8.091 -0.195 1.00 96.25 163 ILE A N 1
ATOM 1223 C CA . ILE A 1 163 ? -1.611 -7.263 1.024 1.00 96.25 163 ILE A CA 1
ATOM 1224 C C . ILE A 1 163 ? -2.733 -6.223 0.946 1.00 96.25 163 ILE A C 1
ATOM 1226 O O . ILE A 1 163 ? -3.514 -6.080 1.882 1.00 96.25 163 ILE A O 1
ATOM 1230 N N . PHE A 1 164 ? -2.845 -5.526 -0.186 1.00 96.62 164 PHE A N 1
ATOM 1231 C CA . PHE A 1 164 ? -3.879 -4.514 -0.396 1.00 96.62 164 PHE A CA 1
ATOM 1232 C C . PHE A 1 164 ? -5.293 -5.100 -0.361 1.00 96.62 164 PHE A C 1
ATOM 1234 O O . PHE A 1 164 ? -6.193 -4.500 0.221 1.00 96.62 164 PHE A O 1
ATOM 1241 N N . GLN A 1 165 ? -5.486 -6.284 -0.945 1.00 97.44 165 GLN A N 1
ATOM 1242 C CA . GLN A 1 165 ? -6.757 -6.998 -0.889 1.00 97.44 165 GLN A CA 1
ATOM 1243 C C . GLN A 1 165 ? -7.139 -7.336 0.555 1.00 97.44 165 GLN A C 1
ATOM 1245 O O . GLN A 1 165 ? -8.254 -7.022 0.963 1.00 97.44 165 GLN A O 1
ATOM 1250 N N . ARG A 1 166 ? -6.212 -7.903 1.340 1.00 97.81 166 ARG A N 1
ATOM 1251 C CA . ARG A 1 166 ? -6.465 -8.243 2.749 1.00 97.81 166 ARG A CA 1
ATOM 1252 C C . ARG A 1 166 ? -6.809 -7.018 3.592 1.00 97.81 166 ARG A C 1
ATOM 1254 O O . ARG A 1 166 ? -7.697 -7.096 4.424 1.00 97.81 166 ARG A O 1
ATOM 1261 N N . LEU A 1 167 ? -6.197 -5.863 3.331 1.00 97.25 167 LEU A N 1
ATOM 1262 C CA . LEU A 1 167 ? -6.600 -4.608 3.982 1.00 97.25 167 LEU A CA 1
ATOM 1263 C C . LEU A 1 167 ? -8.037 -4.193 3.627 1.00 97.25 167 LEU A C 1
ATOM 1265 O O . LEU A 1 167 ? -8.751 -3.675 4.478 1.00 97.25 167 LEU A O 1
ATOM 1269 N N . GLY A 1 168 ? -8.482 -4.430 2.391 1.00 95.50 168 GLY A N 1
ATOM 1270 C CA . GLY A 1 168 ? -9.880 -4.212 2.006 1.00 95.50 168 GLY A CA 1
ATOM 1271 C C . GLY A 1 168 ? -10.852 -5.172 2.700 1.00 95.50 168 GLY A C 1
ATOM 1272 O O . GLY A 1 168 ? -11.959 -4.774 3.065 1.00 95.50 168 GLY A O 1
ATOM 1273 N N . GLU A 1 169 ? -10.434 -6.422 2.907 1.00 96.88 169 GLU A N 1
ATOM 1274 C CA . GLU A 1 169 ? -11.189 -7.423 3.670 1.00 96.88 169 GLU A CA 1
ATOM 1275 C C . GLU A 1 169 ? -11.317 -7.003 5.144 1.00 96.88 169 GLU A C 1
ATOM 1277 O O . GLU A 1 169 ? -12.432 -6.978 5.663 1.00 96.88 169 GLU A O 1
ATOM 1282 N N . GLU A 1 170 ? -10.223 -6.566 5.777 1.00 96.31 170 GLU A N 1
ATOM 1283 C CA . GLU A 1 170 ? -10.237 -6.032 7.149 1.00 96.31 170 GLU A CA 1
ATOM 1284 C C . GLU A 1 170 ? -11.107 -4.774 7.271 1.00 96.31 170 GLU A C 1
ATOM 1286 O O . GLU A 1 170 ? -11.903 -4.653 8.199 1.00 96.31 170 GLU A O 1
ATOM 1291 N N . LEU A 1 171 ? -11.038 -3.855 6.300 1.00 94.31 171 LEU A N 1
ATOM 1292 C CA . LEU A 1 171 ? -11.880 -2.654 6.302 1.00 94.31 171 LEU A CA 1
ATOM 1293 C C . LEU A 1 171 ? -13.367 -3.009 6.224 1.00 94.31 171 LEU A C 1
ATOM 1295 O O . LEU A 1 171 ? -14.186 -2.390 6.897 1.00 94.31 171 LEU A O 1
ATOM 1299 N N . THR A 1 172 ? -13.710 -4.006 5.407 1.00 93.69 172 THR A N 1
ATOM 1300 C CA . THR A 1 172 ? -15.088 -4.497 5.288 1.00 93.69 172 THR A CA 1
ATOM 1301 C C . THR A 1 172 ? -15.544 -5.170 6.581 1.00 93.69 172 THR A C 1
ATOM 1303 O O . THR A 1 172 ? -16.700 -5.033 6.958 1.00 93.69 172 THR A O 1
ATOM 1306 N N . ALA A 1 173 ? -14.654 -5.878 7.280 1.00 91.50 173 ALA A N 1
ATOM 1307 C CA . ALA A 1 173 ? -14.957 -6.493 8.571 1.00 91.50 173 ALA A CA 1
ATOM 1308 C C . ALA A 1 173 ? -15.098 -5.467 9.713 1.00 91.50 173 ALA A C 1
ATOM 1310 O O . ALA A 1 173 ? -15.775 -5.740 10.704 1.00 91.50 173 ALA A O 1
ATOM 1311 N N . ALA A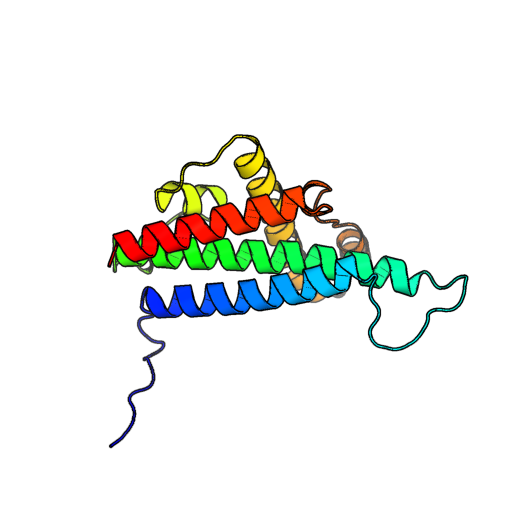 1 174 ? -14.468 -4.297 9.583 1.00 85.81 174 ALA A N 1
ATOM 1312 C CA . ALA A 1 174 ? -14.529 -3.208 10.554 1.00 85.81 174 ALA A CA 1
ATOM 1313 C C . ALA A 1 174 ? -15.812 -2.351 10.466 1.00 85.81 174 ALA A C 1
ATOM 1315 O O . ALA A 1 174 ? -16.044 -1.547 11.373 1.00 85.81 174 ALA A O 1
ATOM 1316 N N . GLY A 1 175 ? -16.600 -2.487 9.389 1.00 64.31 175 GLY A N 1
ATOM 1317 C CA . GLY A 1 175 ? -17.765 -1.651 9.059 1.00 64.31 175 GLY A CA 1
ATOM 1318 C C . GLY A 1 175 ? -19.108 -2.364 9.147 1.00 64.31 175 GLY A C 1
ATOM 1319 O O . GLY A 1 175 ? -19.284 -3.383 8.447 1.00 64.31 175 GLY A O 1
#

Sequence (175 aa):
MKENGPSLDNPTPQYWWDGAQRLKHAADVAWAGYRTGGTLPATPAPGDDSGAETRERLREAHGYLMGLAIELAAIAVLQAHDPAFLTKPFAAHHIVELVLAAGVSLAPDEHHMLRAIESSLQWRKRADVALASDDPEIRSALSRVSVTGSTRNAAGKSCLDAIFQRLGEELTAAG

Secondary structure (DSSP, 8-state):
----PPPTTS--HHHHHHHHHHHHHHHHHHHHHHHHTS-SSSPPPTT-THHHHHHHHHHHHHHHHHHHHHHHHHHHHHHHH-TTGGGS-----SHHHHHHHTT----HHHHHHHHHHHHHHHHHHHHHHHHTS--HHHHHHHTT-PPPGGGGSHHHHHHHHHHHHHHHHHHHHT-

Radius of gyration: 18.15 Å; Cα contacts (8 Å, |Δi|>4): 171; chains: 1; bounding box: 56×37×51 Å